Protein AF-A0A2D9KQA0-F1 (afdb_monomer_lite)

Secondary structure (DSSP, 8-state):
-PPPHHHHHHHHHHHHHHHHHT--HHHHHHHHHHHHHHHHHTS-HHHHHHHHHHH-GGGG--

Structure (mmCIF, N/CA/C/O backbone):
data_AF-A0A2D9KQA0-F1
#
_entry.id   AF-A0A2D9KQA0-F1
#
loop_
_atom_site.group_PDB
_atom_site.id
_atom_site.type_symbol
_atom_site.label_atom_id
_atom_site.label_alt_id
_atom_site.label_comp_id
_atom_site.label_asym_id
_atom_site.label_entity_id
_atom_site.label_seq_id
_atom_site.pdbx_PDB_ins_code
_atom_site.Cartn_x
_atom_site.Cartn_y
_atom_site.Cartn_z
_atom_site.occupancy
_atom_site.B_iso_or_equiv
_atom_site.auth_seq_id
_atom_site.auth_comp_id
_atom_site.auth_asym_id
_atom_site.auth_atom_id
_atom_site.pdbx_PDB_model_num
ATOM 1 N N . MET A 1 1 ? 26.907 4.725 -20.872 1.00 67.38 1 MET A N 1
ATOM 2 C CA . MET A 1 1 ? 25.761 5.472 -21.428 1.00 67.38 1 MET A CA 1
ATOM 3 C C . MET A 1 1 ? 25.219 6.337 -20.303 1.00 67.38 1 MET A C 1
ATOM 5 O O . MET A 1 1 ? 24.973 5.788 -19.238 1.00 67.38 1 MET A O 1
ATOM 9 N N . THR A 1 2 ? 25.134 7.652 -20.477 1.00 79.31 2 THR A N 1
ATOM 10 C CA . THR A 1 2 ? 24.528 8.568 -19.496 1.00 79.31 2 THR A CA 1
ATOM 11 C C . THR A 1 2 ? 23.128 8.922 -19.975 1.00 79.31 2 THR A C 1
ATOM 13 O O . THR A 1 2 ? 22.966 9.382 -21.101 1.00 79.31 2 THR A O 1
ATOM 16 N N . LEU A 1 3 ? 22.125 8.652 -19.141 1.00 85.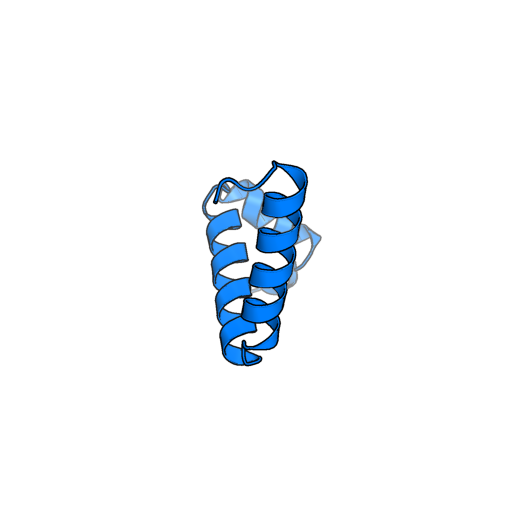69 3 LEU A N 1
ATOM 17 C CA . LEU A 1 3 ? 20.736 9.027 -19.402 1.00 85.69 3 LEU A CA 1
ATOM 18 C C . LEU A 1 3 ? 20.567 10.532 -19.168 1.00 85.69 3 LEU A C 1
ATOM 20 O O . LEU A 1 3 ? 21.144 11.075 -18.222 1.00 85.69 3 LEU A O 1
ATOM 24 N N . THR A 1 4 ? 19.776 11.201 -20.006 1.00 94.19 4 THR A N 1
ATOM 25 C CA . THR A 1 4 ? 19.273 12.541 -19.668 1.00 94.19 4 THR A CA 1
ATOM 26 C C . THR A 1 4 ? 18.265 12.444 -18.513 1.00 94.19 4 THR A C 1
ATOM 28 O O . THR A 1 4 ? 17.725 11.358 -18.277 1.00 94.19 4 THR A O 1
ATOM 31 N N . PRO A 1 5 ? 17.973 13.545 -17.794 1.00 92.31 5 PRO A N 1
ATOM 32 C CA . PRO A 1 5 ? 16.959 13.538 -16.735 1.00 92.31 5 PRO A CA 1
ATOM 33 C C . PRO A 1 5 ? 15.603 12.993 -17.211 1.00 92.31 5 PRO A C 1
ATOM 35 O O . PRO A 1 5 ? 15.075 12.061 -16.621 1.00 92.31 5 PRO A O 1
ATOM 38 N N . GLU A 1 6 ? 15.115 13.464 -18.360 1.00 93.81 6 GLU A N 1
ATOM 39 C CA . GLU A 1 6 ? 13.839 13.034 -18.955 1.00 93.81 6 GLU A CA 1
ATOM 40 C C . GLU A 1 6 ? 13.821 11.542 -19.320 1.00 93.81 6 GLU A C 1
ATOM 42 O O . GLU A 1 6 ? 12.832 10.844 -19.103 1.00 93.81 6 GLU A O 1
ATOM 47 N N . GLN A 1 7 ? 14.929 11.025 -19.862 1.00 95.12 7 GLN A N 1
ATOM 48 C CA . GLN A 1 7 ? 15.055 9.601 -20.182 1.00 95.12 7 GLN A CA 1
ATOM 49 C C . GLN A 1 7 ? 15.096 8.739 -18.921 1.00 95.12 7 GLN A C 1
ATOM 51 O O . GLN A 1 7 ? 14.581 7.623 -18.922 1.00 95.12 7 GLN A O 1
ATOM 56 N N . ARG A 1 8 ? 15.714 9.246 -17.851 1.00 96.31 8 ARG A N 1
ATOM 57 C CA . ARG A 1 8 ? 15.783 8.572 -16.555 1.00 96.31 8 ARG A CA 1
ATOM 58 C C . ARG A 1 8 ? 14.421 8.551 -15.863 1.00 96.31 8 ARG A C 1
ATOM 60 O O . ARG A 1 8 ? 14.080 7.530 -15.276 1.00 96.31 8 ARG A O 1
ATOM 67 N N . ASP A 1 9 ? 13.649 9.628 -15.956 1.00 96.50 9 ASP A N 1
ATOM 68 C CA . ASP A 1 9 ? 12.307 9.695 -15.372 1.00 96.50 9 ASP A CA 1
ATOM 69 C C . ASP A 1 9 ? 11.335 8.776 -16.105 1.00 96.50 9 ASP A C 1
ATOM 71 O O . ASP A 1 9 ? 10.648 7.989 -15.459 1.00 96.50 9 ASP A O 1
ATOM 75 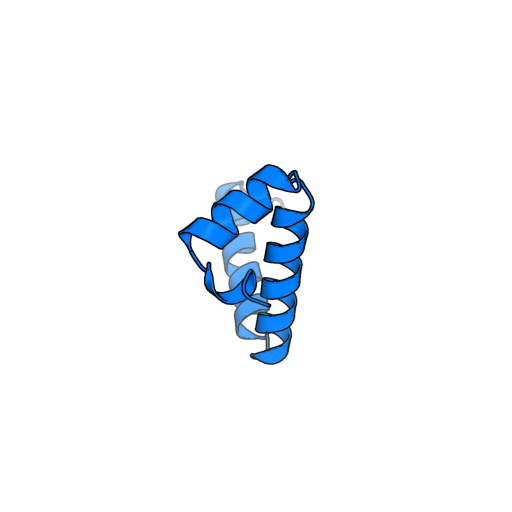N N . LYS A 1 10 ? 11.371 8.768 -17.444 1.00 96.69 10 LYS A N 1
ATOM 76 C CA . LYS A 1 10 ? 10.605 7.801 -18.237 1.00 96.69 10 LYS A CA 1
ATOM 77 C C . LYS A 1 10 ? 10.978 6.356 -17.898 1.00 96.69 10 LYS A C 1
ATOM 79 O O . LYS A 1 10 ? 10.104 5.523 -17.719 1.00 96.69 10 LYS A O 1
ATOM 84 N N . LEU A 1 11 ? 12.274 6.064 -17.783 1.00 96.94 11 LEU A N 1
ATOM 85 C CA . LEU A 1 11 ? 12.735 4.724 -17.423 1.00 96.94 11 LEU A CA 1
ATOM 86 C C . LEU A 1 11 ? 12.261 4.311 -16.024 1.00 96.94 11 LEU A C 1
ATOM 88 O O . LEU A 1 11 ? 11.925 3.148 -15.822 1.00 96.94 11 LEU A O 1
ATOM 92 N N . GLN A 1 12 ? 12.254 5.236 -15.060 1.00 97.38 12 GLN A N 1
ATOM 93 C CA . GLN A 1 12 ? 11.716 4.946 -13.734 1.00 97.38 12 GLN A CA 1
ATOM 94 C C . GLN A 1 12 ? 10.222 4.629 -13.817 1.00 97.38 12 GLN A C 1
ATOM 96 O O . GLN A 1 12 ? 9.798 3.651 -13.212 1.00 97.38 12 GLN A O 1
ATOM 101 N N . ASP A 1 13 ? 9.451 5.438 -14.540 1.00 97.88 13 ASP A N 1
ATOM 102 C CA . ASP A 1 13 ? 8.007 5.250 -14.691 1.00 97.88 13 ASP A CA 1
ATOM 103 C C . ASP A 1 13 ? 7.683 3.894 -15.336 1.00 97.88 13 ASP A C 1
ATOM 105 O O . ASP A 1 13 ? 6.973 3.083 -14.741 1.00 97.88 13 ASP A O 1
ATOM 109 N N . ASP A 1 14 ? 8.323 3.588 -16.471 1.00 98.19 14 ASP A N 1
ATOM 110 C CA . ASP A 1 14 ? 8.186 2.307 -17.175 1.00 98.19 14 ASP A CA 1
ATOM 111 C C . ASP A 1 14 ? 8.546 1.118 -16.255 1.00 98.19 14 ASP A C 1
ATOM 113 O O . ASP A 1 14 ? 7.876 0.083 -16.256 1.00 98.19 14 ASP A O 1
ATOM 117 N N . TYR A 1 15 ? 9.592 1.260 -15.432 1.00 97.56 15 TYR A N 1
ATOM 118 C CA . TYR A 1 15 ? 10.029 0.210 -14.510 1.00 97.56 15 TYR A CA 1
ATOM 119 C C . TYR A 1 15 ? 9.069 0.009 -13.332 1.00 97.56 15 TYR A C 1
ATOM 121 O O . TYR A 1 15 ? 8.767 -1.131 -12.979 1.00 97.56 15 TYR A O 1
ATOM 129 N N . VAL A 1 16 ? 8.565 1.094 -12.736 1.00 97.06 16 VAL A N 1
ATOM 130 C CA . VAL A 1 16 ? 7.549 1.024 -11.673 1.00 97.06 16 VAL A CA 1
ATOM 131 C C . VAL A 1 16 ? 6.278 0.372 -12.209 1.00 97.06 16 VAL A C 1
ATOM 133 O O . VAL A 1 16 ? 5.737 -0.518 -11.555 1.00 97.06 16 VAL A O 1
ATOM 136 N N . HIS A 1 17 ? 5.846 0.753 -13.413 1.00 97.06 17 HIS A N 1
ATOM 137 C CA . HIS A 1 17 ? 4.702 0.143 -14.082 1.00 97.06 17 HIS A CA 1
ATOM 138 C C . HIS A 1 17 ? 4.860 -1.371 -14.233 1.00 97.06 17 HIS A C 1
ATOM 140 O O . HIS A 1 17 ? 3.953 -2.106 -13.851 1.00 97.06 17 HIS A O 1
ATOM 146 N N . GLN A 1 18 ? 6.011 -1.840 -14.722 1.00 97.88 18 GLN A N 1
ATOM 147 C CA . GLN A 1 18 ? 6.261 -3.273 -14.887 1.00 97.88 18 GLN A CA 1
ATOM 148 C C . GLN A 1 18 ? 6.245 -4.023 -13.548 1.00 97.88 18 GLN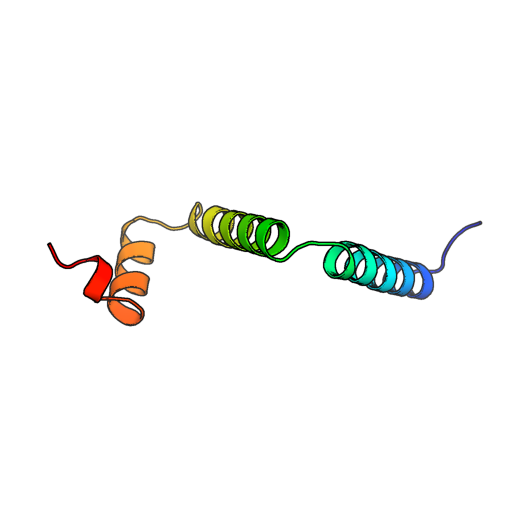 A C 1
ATOM 150 O O . GLN A 1 18 ? 5.640 -5.084 -13.450 1.00 97.88 18 GLN A O 1
ATOM 155 N N . ILE A 1 19 ? 6.865 -3.458 -12.504 1.00 96.62 19 ILE A N 1
ATOM 156 C CA . ILE A 1 19 ? 6.860 -4.065 -11.166 1.00 96.62 19 ILE A CA 1
ATOM 157 C C . ILE A 1 19 ? 5.429 -4.259 -10.660 1.00 96.62 19 ILE A C 1
ATOM 159 O O . ILE A 1 19 ? 5.122 -5.316 -10.119 1.00 96.62 19 ILE A O 1
ATOM 163 N N . VAL A 1 20 ? 4.572 -3.247 -10.810 1.00 96.12 20 VAL A N 1
ATOM 164 C CA . VAL A 1 20 ? 3.183 -3.306 -10.334 1.00 96.12 20 VAL A CA 1
ATOM 165 C C . VAL A 1 20 ? 2.341 -4.262 -11.182 1.00 96.12 20 VAL A C 1
ATOM 167 O O . VAL A 1 20 ? 1.532 -4.992 -10.619 1.00 96.12 20 VAL A O 1
ATOM 170 N N . ASP A 1 21 ? 2.536 -4.290 -12.502 1.00 96.38 21 ASP A N 1
ATOM 171 C CA . ASP A 1 21 ? 1.828 -5.211 -13.408 1.00 96.38 21 ASP A CA 1
ATOM 172 C C . ASP A 1 21 ? 2.166 -6.683 -13.113 1.00 96.38 21 ASP A C 1
ATOM 174 O O . ASP A 1 21 ? 1.297 -7.553 -13.163 1.00 96.38 21 ASP A O 1
ATOM 178 N N . ASP A 1 22 ? 3.410 -6.952 -12.709 1.00 97.31 22 ASP A N 1
ATOM 179 C CA . ASP A 1 22 ? 3.873 -8.289 -12.332 1.00 97.31 22 ASP A CA 1
ATOM 180 C C . ASP A 1 22 ? 3.403 -8.725 -10.923 1.00 97.31 22 ASP A C 1
ATOM 182 O O . ASP A 1 22 ? 3.545 -9.900 -10.562 1.00 97.31 22 ASP A O 1
ATOM 186 N N . MET A 1 23 ? 2.845 -7.822 -10.100 1.00 96.69 23 MET A N 1
ATOM 187 C CA . MET A 1 23 ? 2.344 -8.165 -8.763 1.00 96.69 23 MET A CA 1
ATOM 188 C C . MET A 1 23 ? 1.007 -8.902 -8.834 1.00 96.69 23 MET A C 1
ATOM 190 O O . MET A 1 23 ? 0.033 -8.433 -9.422 1.00 96.69 23 MET A O 1
ATOM 194 N N . ASP A 1 24 ? 0.909 -10.027 -8.120 1.00 97.38 24 ASP A N 1
ATOM 195 C CA . ASP A 1 24 ? -0.400 -10.607 -7.844 1.00 97.38 24 ASP A CA 1
ATOM 196 C C . ASP A 1 24 ? -1.195 -9.730 -6.858 1.00 97.38 24 ASP A C 1
ATOM 198 O O . ASP A 1 24 ? -0.648 -8.911 -6.112 1.00 97.38 24 ASP A O 1
ATOM 202 N N . LEU A 1 25 ? -2.518 -9.919 -6.830 1.00 96.62 25 LEU A N 1
ATOM 203 C CA . LEU A 1 25 ? -3.404 -9.128 -5.975 1.00 96.62 25 LEU A CA 1
ATOM 204 C C . LEU A 1 25 ? -3.027 -9.216 -4.488 1.00 96.62 25 LEU A C 1
ATOM 206 O O . LEU A 1 25 ? -3.205 -8.244 -3.760 1.00 96.62 25 LEU A O 1
ATOM 210 N N . LYS A 1 26 ? -2.509 -10.356 -4.015 1.00 97.38 26 LYS A N 1
ATOM 211 C CA . LYS A 1 26 ? -2.129 -10.508 -2.605 1.00 97.38 26 LYS A CA 1
ATOM 212 C C . LYS A 1 26 ? -0.886 -9.688 -2.300 1.00 97.38 26 LYS A C 1
ATOM 214 O O . LYS A 1 26 ? -0.876 -8.990 -1.293 1.00 97.38 26 LYS A O 1
ATOM 219 N N . THR A 1 27 ? 0.125 -9.740 -3.163 1.00 96.38 27 THR A N 1
ATOM 220 C CA . THR A 1 27 ? 1.327 -8.910 -3.051 1.00 96.38 27 THR A CA 1
ATOM 221 C C . THR A 1 27 ? 0.965 -7.432 -3.095 1.00 96.38 27 THR A C 1
ATOM 223 O O . THR A 1 27 ? 1.432 -6.677 -2.243 1.00 96.38 27 THR A O 1
ATOM 226 N N . LEU A 1 28 ? 0.072 -7.034 -4.004 1.00 97.06 28 LEU A N 1
ATOM 227 C CA . LEU A 1 28 ? -0.417 -5.660 -4.077 1.00 97.06 28 LEU A CA 1
ATOM 228 C C . LEU A 1 28 ? -1.125 -5.245 -2.778 1.00 97.06 28 LEU A C 1
ATOM 230 O O . LEU A 1 28 ? -0.830 -4.187 -2.229 1.00 97.06 28 LEU A O 1
ATOM 234 N N . CYS A 1 29 ? -2.015 -6.085 -2.240 1.00 97.25 29 CYS A N 1
ATOM 235 C CA . CYS A 1 29 ? -2.694 -5.815 -0.971 1.00 97.25 29 CYS A CA 1
ATOM 236 C C . CYS A 1 29 ? -1.719 -5.713 0.210 1.00 97.25 29 CYS A C 1
ATOM 238 O O . CYS A 1 29 ? -1.884 -4.818 1.036 1.00 97.25 29 CYS A O 1
ATOM 240 N N . CYS A 1 30 ? -0.713 -6.589 0.292 1.00 97.50 30 CYS A N 1
ATOM 241 C CA . CYS A 1 30 ? 0.325 -6.511 1.322 1.00 97.50 30 CYS A CA 1
ATOM 242 C C . CYS A 1 30 ? 1.096 -5.191 1.225 1.00 97.50 30 CYS A C 1
ATOM 244 O O . CYS A 1 30 ? 1.218 -4.484 2.218 1.00 97.50 30 CYS A O 1
ATOM 246 N N . PHE A 1 31 ? 1.535 -4.815 0.022 1.00 96.19 31 PHE A N 1
ATOM 247 C CA . PHE A 1 31 ? 2.265 -3.568 -0.192 1.00 96.19 31 PHE A CA 1
ATOM 248 C C . PHE A 1 31 ? 1.439 -2.330 0.181 1.00 96.19 31 PHE A C 1
ATOM 250 O O . PHE A 1 31 ? 1.943 -1.411 0.827 1.00 96.19 31 PHE A O 1
ATOM 257 N N . VAL A 1 32 ? 0.159 -2.304 -0.201 1.00 97.31 32 VAL A N 1
ATOM 258 C CA . VAL A 1 32 ? -0.758 -1.211 0.151 1.00 97.31 32 VAL A CA 1
ATOM 259 C C . VAL A 1 32 ? -0.986 -1.152 1.661 1.00 97.31 32 VAL A C 1
ATOM 261 O O . VAL A 1 32 ? -0.937 -0.064 2.228 1.00 97.31 32 VAL A O 1
ATOM 264 N N . TYR A 1 33 ? -1.188 -2.296 2.321 1.00 97.31 33 TYR A N 1
ATOM 265 C CA . TYR A 1 33 ? -1.326 -2.353 3.777 1.00 97.31 33 TYR A CA 1
ATOM 266 C C . TYR A 1 33 ? -0.089 -1.784 4.479 1.00 97.31 33 TYR A C 1
ATOM 268 O O . TYR A 1 33 ? -0.224 -0.890 5.312 1.00 97.31 33 TYR A O 1
ATOM 276 N N . ASP A 1 34 ? 1.105 -2.240 4.097 1.00 97.06 34 ASP A N 1
ATOM 277 C CA . ASP A 1 34 ? 2.365 -1.792 4.698 1.00 97.06 34 ASP A CA 1
ATOM 278 C C . ASP A 1 34 ? 2.591 -0.293 4.469 1.00 97.06 34 ASP A C 1
ATOM 280 O O . ASP A 1 34 ? 2.992 0.425 5.383 1.00 97.06 34 ASP A O 1
ATOM 284 N N . SER A 1 35 ? 2.274 0.205 3.269 1.00 96.12 35 SER A N 1
ATOM 285 C CA . SER A 1 35 ? 2.403 1.628 2.931 1.00 96.12 35 SER A CA 1
ATOM 286 C C . SER A 1 35 ? 1.468 2.505 3.767 1.00 96.12 35 SER A C 1
ATOM 288 O O . SER A 1 35 ? 1.882 3.559 4.254 1.00 96.12 35 SER A O 1
ATOM 290 N N . ILE A 1 36 ? 0.216 2.075 3.956 1.00 96.12 36 ILE A N 1
ATOM 291 C CA . ILE A 1 36 ? -0.762 2.798 4.780 1.00 96.12 36 ILE A CA 1
ATOM 292 C C . ILE A 1 36 ? -0.354 2.734 6.253 1.00 96.12 36 ILE A C 1
ATOM 294 O O . ILE A 1 36 ? -0.318 3.770 6.906 1.00 96.12 36 ILE A O 1
ATOM 298 N N . SER A 1 37 ? 0.005 1.552 6.764 1.00 96.12 37 SER A N 1
ATOM 299 C CA . SER A 1 37 ? 0.434 1.383 8.157 1.00 96.12 37 SER A CA 1
ATOM 300 C C . SER A 1 37 ? 1.648 2.251 8.475 1.00 96.12 37 SER A C 1
ATOM 302 O O . SER A 1 37 ? 1.625 2.975 9.459 1.00 96.12 37 SER A O 1
ATOM 304 N N . CYS A 1 38 ? 2.661 2.245 7.606 1.00 96.62 38 CYS A N 1
ATOM 305 C CA . CYS A 1 38 ? 3.857 3.073 7.759 1.00 96.62 38 CYS A CA 1
ATOM 306 C C . CYS A 1 38 ? 3.520 4.572 7.753 1.00 96.62 38 CYS A C 1
ATOM 308 O O . CYS A 1 38 ? 4.068 5.337 8.536 1.00 96.62 38 CYS A O 1
ATOM 310 N N . SER A 1 39 ? 2.570 4.999 6.914 1.00 93.94 39 SER A N 1
ATOM 311 C CA . SER A 1 39 ? 2.120 6.399 6.900 1.00 93.94 39 SER A CA 1
ATOM 312 C C . SER A 1 39 ? 1.407 6.797 8.200 1.00 93.94 39 SER A C 1
ATOM 314 O O . SER A 1 39 ? 1.483 7.950 8.612 1.00 93.94 39 SER A O 1
ATOM 316 N N . LEU A 1 40 ? 0.722 5.848 8.845 1.00 95.69 40 LEU A N 1
ATOM 317 C CA . LEU A 1 40 ? 0.038 6.050 10.122 1.00 95.69 40 LEU A CA 1
ATOM 318 C C . LEU A 1 40 ? 0.969 5.913 11.338 1.00 95.69 40 LEU A C 1
ATOM 320 O O . LEU A 1 40 ? 0.579 6.323 12.426 1.00 95.69 40 LEU A O 1
ATOM 324 N N . ASP A 1 41 ? 2.188 5.385 11.186 1.00 95.12 41 ASP A N 1
ATOM 325 C CA . ASP A 1 41 ? 3.148 5.272 12.297 1.00 95.12 41 ASP A CA 1
ATOM 326 C C . ASP A 1 41 ? 3.580 6.651 12.832 1.00 95.12 41 ASP A C 1
ATOM 328 O O . ASP A 1 41 ? 3.912 6.786 14.011 1.00 95.12 41 ASP A O 1
ATOM 332 N N . ASP A 1 42 ? 3.531 7.684 11.986 1.00 94.12 42 ASP A N 1
ATOM 333 C CA . ASP A 1 42 ? 3.835 9.069 12.362 1.00 94.12 42 ASP A CA 1
ATOM 334 C C . ASP A 1 42 ? 2.661 9.777 13.069 1.00 94.12 42 ASP A C 1
ATOM 336 O O . ASP A 1 42 ? 2.821 10.897 13.563 1.00 94.12 42 ASP A O 1
ATOM 340 N N . TYR A 1 43 ? 1.480 9.154 13.135 1.00 95.81 43 TYR A N 1
ATOM 341 C CA . TYR A 1 43 ? 0.295 9.755 13.740 1.00 95.81 43 TYR A CA 1
ATOM 342 C C . TYR A 1 43 ? 0.327 9.624 15.259 1.00 95.81 43 TYR A C 1
ATOM 344 O O . TYR A 1 43 ? 0.600 8.560 15.823 1.00 95.81 43 TYR A O 1
ATOM 352 N N . SER A 1 44 ? -0.077 10.684 15.956 1.00 95.69 44 SER A N 1
ATOM 353 C CA . SER A 1 44 ? -0.447 10.538 17.358 1.00 95.69 44 SER A CA 1
ATOM 354 C C . SER A 1 44 ? -1.734 9.721 17.498 1.00 95.69 44 SER A C 1
ATOM 356 O O . SER A 1 44 ? -2.607 9.703 16.627 1.00 95.69 44 SER A O 1
ATOM 358 N N . THR A 1 45 ? -1.903 9.084 18.657 1.00 94.81 45 THR A N 1
ATOM 359 C CA . THR A 1 45 ? -3.129 8.347 18.986 1.00 94.81 45 THR A CA 1
ATOM 360 C C . THR A 1 45 ? -4.387 9.211 18.831 1.00 94.81 45 THR A C 1
ATOM 362 O O . THR A 1 45 ? -5.430 8.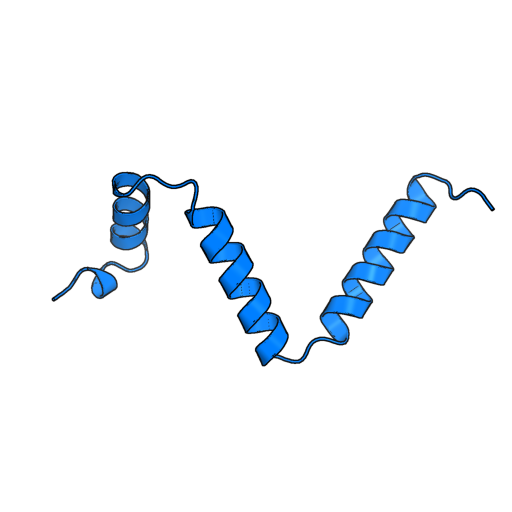710 18.419 1.00 94.81 45 THR A O 1
ATOM 365 N N . GLU A 1 46 ? -4.313 10.506 19.149 1.00 96.56 46 GLU A N 1
ATOM 366 C CA . GLU A 1 46 ? -5.448 11.431 19.041 1.00 96.56 46 GLU A CA 1
ATOM 367 C C . GLU A 1 46 ? -5.814 11.736 17.583 1.00 96.56 46 GLU A C 1
ATOM 369 O O . GLU A 1 46 ? -7.002 11.757 17.246 1.00 96.56 46 GLU A O 1
ATOM 374 N N . GLU A 1 47 ? -4.815 11.921 16.717 1.00 96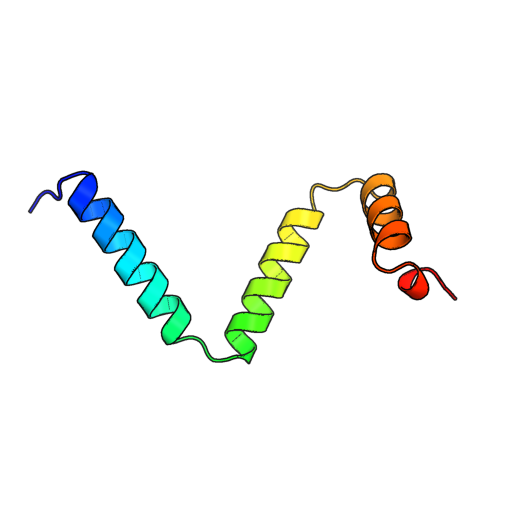.62 47 GLU A N 1
ATOM 375 C CA . GLU A 1 47 ? -5.003 12.122 15.275 1.00 96.62 47 GLU A CA 1
ATOM 376 C C . GLU A 1 47 ? -5.617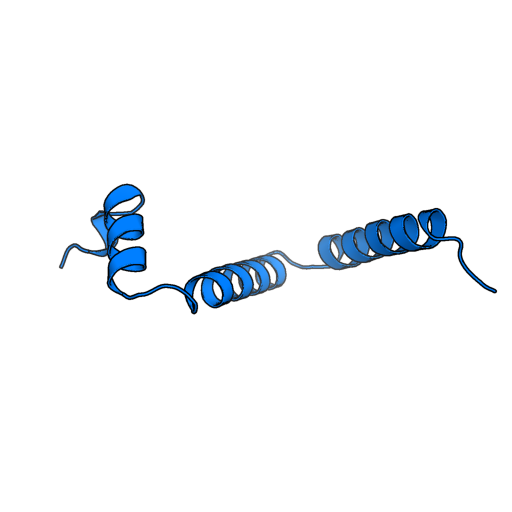 10.878 14.630 1.00 96.62 47 GLU A C 1
ATOM 378 O O . GLU A 1 47 ? -6.651 10.980 13.969 1.00 96.62 47 GLU A O 1
ATOM 383 N N . LEU A 1 48 ? -5.075 9.691 14.925 1.00 96.38 48 LEU A N 1
ATOM 384 C CA . LEU A 1 48 ? -5.612 8.425 14.421 1.00 96.38 48 LEU A CA 1
ATOM 385 C C . LEU A 1 48 ? -7.064 8.206 14.869 1.00 96.38 48 LEU A C 1
ATOM 387 O O . LEU A 1 48 ? -7.928 7.875 14.060 1.00 96.38 48 LEU A O 1
ATOM 391 N N . ILE A 1 49 ? -7.368 8.425 16.152 1.00 95.88 49 ILE A N 1
ATOM 392 C CA . ILE A 1 49 ? -8.739 8.297 16.667 1.00 95.88 49 ILE A CA 1
ATOM 393 C C . ILE A 1 49 ? -9.676 9.309 15.998 1.00 95.88 49 ILE A C 1
ATOM 395 O O . ILE A 1 49 ? -10.842 8.989 15.768 1.00 95.88 49 ILE A O 1
ATOM 399 N N . THR A 1 50 ? -9.204 10.521 15.706 1.00 96.44 50 THR A N 1
ATOM 400 C CA . THR A 1 50 ? -10.012 11.553 15.042 1.00 96.44 50 THR A CA 1
ATOM 401 C C . THR A 1 50 ? -10.388 11.125 13.628 1.00 96.44 50 THR A C 1
ATOM 403 O O . THR A 1 50 ? -11.575 11.135 13.301 1.00 96.44 50 THR A O 1
ATOM 406 N N . GLU A 1 51 ? -9.427 10.652 12.832 1.00 95.25 51 GLU A N 1
ATOM 407 C CA . GLU A 1 51 ? -9.709 10.141 11.486 1.00 95.25 51 GLU A CA 1
ATOM 408 C C . GLU A 1 51 ? -10.614 8.905 11.517 1.00 95.25 51 GLU A C 1
ATOM 410 O O . GLU A 1 51 ? -11.585 8.821 10.763 1.00 95.25 51 GLU A O 1
ATOM 415 N N . VAL A 1 52 ? -10.369 7.961 12.431 1.00 96.12 52 VAL A N 1
ATOM 416 C CA . VAL A 1 52 ? -11.225 6.774 12.563 1.00 96.12 52 VAL A CA 1
ATOM 417 C C . VAL A 1 52 ? -12.654 7.174 12.940 1.00 96.12 52 VAL A C 1
ATOM 419 O O . VAL A 1 52 ? -13.595 6.619 12.381 1.00 96.12 52 VAL A O 1
ATOM 422 N N . LYS A 1 53 ? -12.861 8.162 13.820 1.00 96.19 53 LYS A N 1
ATOM 423 C CA . LYS A 1 53 ? -14.210 8.675 14.138 1.00 96.19 53 LYS A CA 1
ATOM 424 C C . LYS A 1 53 ? -14.909 9.306 12.936 1.00 96.19 53 LYS A C 1
ATOM 426 O O . LYS A 1 53 ? -16.135 9.243 12.870 1.00 96.19 53 LYS A O 1
ATOM 431 N N . GLU A 1 54 ? -14.163 9.932 12.034 1.00 96.56 54 GLU A N 1
ATOM 432 C CA . GLU A 1 54 ? -14.716 10.600 10.855 1.00 96.56 54 GLU A CA 1
ATOM 433 C C . GLU A 1 54 ? -15.077 9.603 9.747 1.00 96.56 54 GLU A C 1
ATOM 435 O O . GLU A 1 54 ? -16.190 9.648 9.219 1.00 96.56 54 GLU A O 1
ATOM 440 N N . TYR A 1 55 ? -14.173 8.674 9.429 1.00 95.62 55 TYR A N 1
ATOM 441 C CA . TYR A 1 55 ? -14.309 7.798 8.260 1.00 95.62 55 TYR A CA 1
ATOM 442 C C . TYR A 1 55 ? -14.817 6.391 8.587 1.00 95.62 55 TYR A C 1
ATOM 444 O O . TYR A 1 55 ? -15.579 5.818 7.809 1.00 95.62 55 TYR A O 1
ATOM 452 N N . TYR A 1 56 ? -14.430 5.833 9.736 1.00 95.94 56 TYR A N 1
ATOM 453 C CA . TYR A 1 56 ? -14.759 4.460 10.135 1.00 95.94 56 TYR A CA 1
ATOM 454 C C . TYR A 1 56 ? -15.189 4.372 11.610 1.00 95.94 56 TYR A C 1
ATOM 456 O O . TYR A 1 56 ? -14.615 3.589 12.376 1.00 95.94 56 TYR A O 1
ATOM 464 N N . PRO A 1 57 ? -16.211 5.141 12.044 1.00 95.19 57 PRO A N 1
ATOM 465 C CA . PRO A 1 57 ? -16.594 5.231 13.456 1.00 95.19 57 PRO A CA 1
ATOM 466 C C . PRO A 1 57 ? -17.009 3.887 14.062 1.00 95.19 57 PRO A C 1
ATOM 468 O O . PRO A 1 57 ? -16.971 3.719 15.279 1.00 95.19 57 PRO A O 1
ATOM 471 N N . ASP A 1 58 ? -17.406 2.926 13.227 1.00 95.88 58 ASP A N 1
ATOM 472 C CA . ASP A 1 58 ? -17.759 1.571 13.645 1.00 95.88 58 ASP A CA 1
ATOM 473 C C . ASP A 1 58 ? -16.580 0.797 14.254 1.00 95.88 58 ASP A C 1
ATOM 475 O O . ASP A 1 58 ? -16.809 -0.070 15.090 1.00 95.88 58 ASP A O 1
ATOM 479 N N . LEU A 1 59 ? -15.330 1.135 13.912 1.00 94.44 59 LEU A N 1
ATOM 480 C CA . LEU A 1 59 ? -14.132 0.484 14.465 1.00 94.44 59 LEU A CA 1
ATOM 481 C C . LEU A 1 59 ? -13.873 0.830 15.939 1.00 94.44 59 LEU A C 1
ATOM 483 O O . LEU A 1 59 ? -13.089 0.155 16.598 1.00 94.44 59 LEU A O 1
ATOM 487 N N . LEU A 1 60 ? -14.517 1.878 16.457 1.00 91.38 60 LEU A N 1
ATOM 488 C CA . LEU A 1 60 ? -14.405 2.313 17.854 1.00 91.38 60 LEU A CA 1
ATOM 489 C C . LEU A 1 60 ? -15.582 1.837 18.713 1.00 91.38 60 LEU A C 1
ATOM 491 O O . LEU A 1 60 ? -15.721 2.270 19.858 1.00 91.38 60 LEU A O 1
ATOM 495 N N . LYS A 1 61 ? -16.456 0.994 18.156 1.00 81.25 61 LYS A N 1
ATOM 496 C CA . LYS A 1 61 ? -17.587 0.406 18.873 1.00 81.25 61 LYS A CA 1
ATOM 497 C C . LYS A 1 61 ? -17.142 -0.928 19.483 1.00 81.25 61 LYS A C 1
ATOM 499 O O . LYS A 1 61 ? -16.709 -1.811 18.748 1.00 81.25 61 LYS A O 1
ATOM 504 N N . GLU A 1 62 ? -17.232 -1.039 20.811 1.00 60.91 62 GLU A N 1
ATOM 505 C CA . GLU A 1 62 ? -17.150 -2.317 21.547 1.00 60.91 62 GLU A CA 1
ATOM 506 C C . GLU A 1 62 ? -18.398 -3.182 21.326 1.00 60.91 62 GLU A C 1
ATOM 508 O O . GLU A 1 62 ? -19.519 -2.616 21.287 1.00 60.91 62 GLU A O 1
#

Sequence (62 aa):
MTLTPEQRDKLQDDYVHQIVDDMDLKTLCCFVYDSISCSLDDYSTEELITEVKEYYPDLLKE

Foldseek 3Di:
DDDDPVRVVVVVVVVVVVVVVPDDPVNVVVVVVVVVVVVCVPPDPVRVQVVCCVPPVVVVPD

Radius of gyration: 18.42 Å; chains: 1; bounding box: 44×24×43 Å

pLDDT: mean 94.43, std 6.47, range [60.91, 98.19]